Protein AF-A0A1Y0H2P8-F1 (afdb_monomer)

Nearest PDB structures (foldseek):
  7mdm-assembly1_A  TM=2.866E-01  e=1.663E+00  Homo sapiens
  2wxt-assembly1_A  TM=1.942E-01  e=2.656E+00  Clostridium perfringens

pLDDT: mean 70.15, std 19.11, range [34.19, 88.94]

Sequence (91 aa):
MMQRLGSIGPPIFIGIPGLGVRQRMAKRNLKVVRLIEPEMCLECRFAKTAEVELADGSMQRMIHCLRLDCDNWDYSSAEAAKSIIDEDQAA

Secondary structure (DSSP, 8-state):
--------PPP----PPPS----SS-----EEEEESSHHHHHS-TTEEEEEEE-TTS-EEEEEEE--TT---EEEEEEEE-SEEEEGGG--

Structure (mmCIF, N/CA/C/O backbone):
data_AF-A0A1Y0H2P8-F1
#
_entry.id   AF-A0A1Y0H2P8-F1
#
loop_
_atom_site.group_PD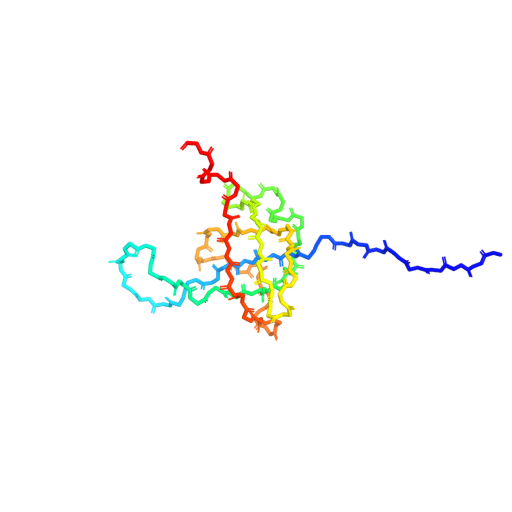B
_atom_site.id
_atom_site.type_symbol
_atom_site.label_atom_id
_atom_site.label_alt_id
_atom_site.label_comp_id
_atom_site.label_asym_id
_atom_site.label_entity_id
_atom_site.label_seq_id
_atom_site.pdbx_PDB_i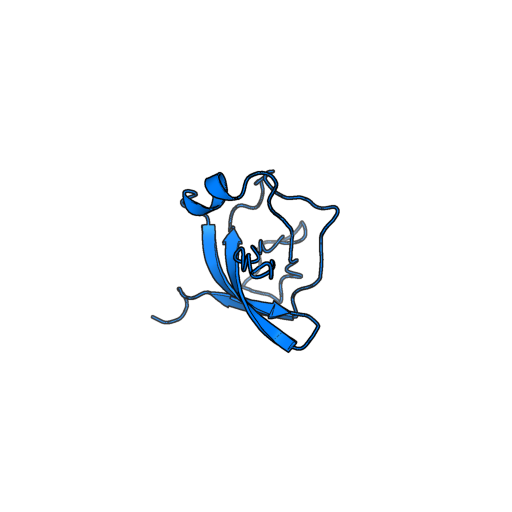ns_code
_atom_site.Cartn_x
_atom_site.Cartn_y
_atom_site.Cartn_z
_atom_site.occupancy
_atom_site.B_iso_or_equiv
_atom_site.auth_seq_id
_atom_site.auth_comp_id
_atom_site.auth_asym_id
_atom_site.auth_atom_id
_atom_site.pdbx_PDB_model_num
ATOM 1 N N . MET A 1 1 ? 6.154 -32.969 22.863 1.00 41.94 1 MET A N 1
ATOM 2 C CA . MET A 1 1 ? 6.027 -31.496 22.931 1.00 41.94 1 MET A CA 1
ATOM 3 C C . MET A 1 1 ? 5.538 -31.003 21.583 1.00 41.94 1 MET A C 1
ATOM 5 O O . MET A 1 1 ? 6.316 -30.943 20.645 1.00 41.94 1 MET 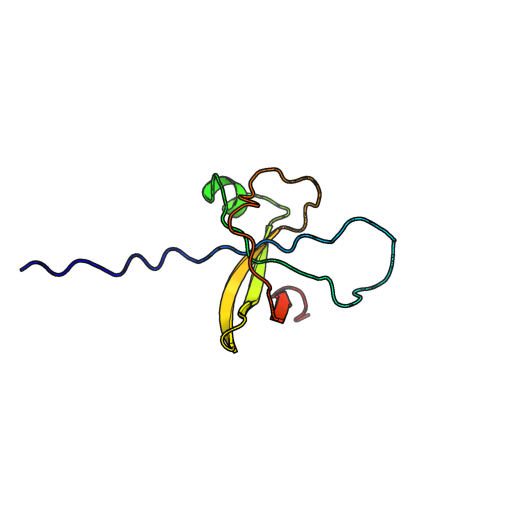A O 1
ATOM 9 N N . MET A 1 2 ? 4.238 -30.745 21.460 1.00 43.53 2 MET A N 1
ATOM 10 C CA . MET A 1 2 ? 3.622 -30.172 20.264 1.00 43.53 2 MET A CA 1
ATOM 11 C C . MET A 1 2 ? 2.771 -29.000 20.726 1.00 43.53 2 MET A C 1
ATOM 13 O O . MET A 1 2 ? 1.746 -29.227 21.353 1.00 43.53 2 MET A O 1
ATOM 17 N N . GLN A 1 3 ? 3.191 -27.776 20.413 1.00 42.50 3 GLN A N 1
ATOM 18 C CA . GLN A 1 3 ? 2.269 -26.668 20.190 1.00 42.50 3 GLN A CA 1
ATOM 19 C C . GLN A 1 3 ? 2.760 -25.901 18.965 1.00 42.50 3 GLN A C 1
ATOM 21 O O . GLN A 1 3 ? 3.840 -25.317 18.946 1.00 42.50 3 GLN A O 1
ATOM 26 N N . ARG A 1 4 ? 1.962 -26.039 17.907 1.00 51.53 4 ARG A N 1
ATOM 27 C CA . ARG A 1 4 ? 1.954 -25.213 16.706 1.00 51.53 4 ARG A CA 1
ATOM 28 C C . ARG A 1 4 ? 1.517 -23.787 17.071 1.00 51.53 4 ARG A C 1
ATOM 30 O O . ARG A 1 4 ? 0.894 -23.589 18.106 1.00 51.53 4 ARG A O 1
ATOM 37 N N . LEU A 1 5 ? 1.701 -22.899 16.095 1.00 46.75 5 LEU A N 1
ATOM 38 C CA . LEU A 1 5 ? 1.043 -21.603 15.886 1.00 46.75 5 LEU A CA 1
ATOM 39 C C . LEU A 1 5 ? 1.790 -20.367 16.389 1.00 46.75 5 LEU A C 1
ATOM 41 O O . LEU A 1 5 ? 1.759 -19.997 17.554 1.00 46.75 5 LEU A O 1
ATOM 45 N N . GLY A 1 6 ? 2.382 -19.693 15.407 1.00 36.91 6 GLY A N 1
ATOM 46 C CA . GLY A 1 6 ? 2.873 -18.329 15.495 1.00 36.91 6 GLY A CA 1
ATOM 47 C C . GLY A 1 6 ? 3.544 -17.880 14.200 1.00 36.91 6 GLY A C 1
ATOM 48 O O . GLY A 1 6 ? 4.522 -17.147 14.259 1.00 36.91 6 GLY A O 1
ATOM 49 N N . SER A 1 7 ? 3.078 -18.341 13.029 1.00 39.03 7 SER A N 1
ATOM 50 C CA . SER A 1 7 ? 3.457 -17.718 11.756 1.00 39.03 7 SER A CA 1
ATOM 51 C C . SER A 1 7 ? 2.795 -16.345 11.700 1.00 39.03 7 SER A C 1
ATOM 53 O O . SER A 1 7 ? 1.736 -16.179 11.102 1.00 39.03 7 SER A O 1
ATOM 55 N N . ILE A 1 8 ? 3.413 -15.368 12.359 1.00 43.72 8 ILE A N 1
ATOM 56 C CA . ILE A 1 8 ? 3.188 -13.947 12.109 1.00 43.72 8 ILE A CA 1
ATOM 57 C C . ILE A 1 8 ? 3.861 -13.678 10.760 1.00 43.72 8 ILE A C 1
ATOM 59 O O . ILE A 1 8 ? 4.973 -13.166 10.681 1.00 43.72 8 ILE A O 1
ATOM 63 N N . GLY A 1 9 ? 3.232 -14.145 9.680 1.00 41.81 9 GLY A N 1
ATOM 64 C CA . GLY A 1 9 ? 3.503 -13.569 8.372 1.00 41.81 9 GLY A CA 1
ATOM 65 C C . GLY A 1 9 ? 3.076 -12.105 8.457 1.00 41.81 9 GLY A C 1
ATOM 66 O O . GLY A 1 9 ? 2.003 -11.845 9.014 1.00 41.81 9 GLY A O 1
ATOM 67 N N . PRO A 1 10 ? 3.896 -11.147 7.997 1.00 38.88 10 PRO A N 1
ATOM 68 C CA . PRO A 1 10 ? 3.485 -9.753 8.008 1.00 38.88 10 PRO A CA 1
ATOM 69 C C . PRO A 1 10 ? 2.203 -9.680 7.180 1.00 38.88 10 PRO A C 1
ATOM 71 O O . PRO A 1 10 ? 2.189 -10.197 6.064 1.00 38.88 10 PRO A O 1
ATOM 74 N N . PRO A 1 11 ? 1.099 -9.132 7.694 1.00 47.34 11 PRO A N 1
ATOM 75 C CA . PRO A 1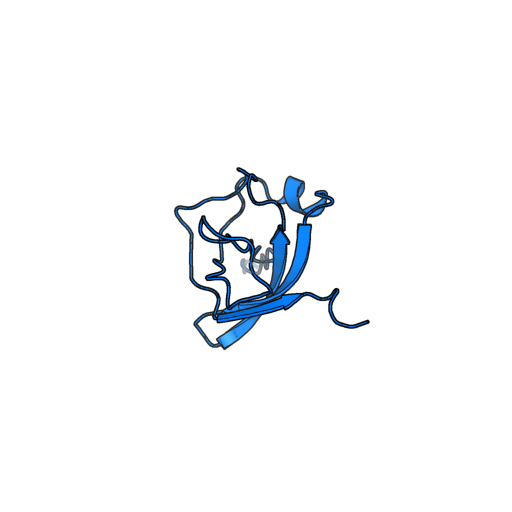 11 ? -0.046 -8.914 6.843 1.00 47.34 11 PRO A CA 1
ATOM 76 C C . PRO A 1 11 ? 0.302 -7.736 5.945 1.00 47.34 11 PRO A C 1
ATOM 78 O O . PRO A 1 11 ? 0.906 -6.743 6.345 1.00 47.34 11 PRO A O 1
ATOM 81 N N . ILE A 1 12 ? 0.027 -7.931 4.671 1.00 54.44 12 ILE A N 1
ATOM 82 C CA . ILE A 1 12 ? 0.561 -7.113 3.598 1.00 54.44 12 ILE A CA 1
ATOM 83 C C . ILE A 1 12 ? -0.601 -6.284 3.050 1.00 54.44 12 ILE A C 1
ATOM 85 O O . ILE A 1 12 ? -1.687 -6.823 2.885 1.00 54.44 12 ILE A O 1
ATOM 89 N N . PHE A 1 13 ? -0.416 -4.976 2.847 1.00 55.34 13 PHE A N 1
ATOM 90 C CA . PHE A 1 13 ? -1.494 -4.018 2.563 1.00 55.34 13 PHE A CA 1
ATOM 91 C C . PHE A 1 13 ? -1.197 -3.205 1.323 1.00 55.34 13 PHE A C 1
ATOM 93 O O . PHE A 1 13 ? -0.253 -2.441 1.364 1.00 55.34 13 PHE A O 1
ATOM 100 N N . ILE A 1 14 ? -2.048 -3.197 0.298 1.00 58.38 14 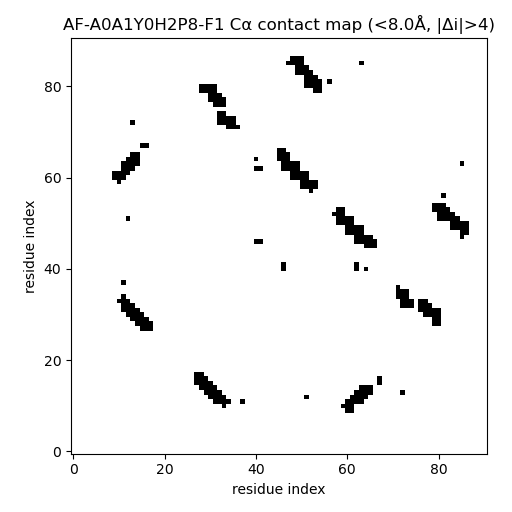ILE A N 1
ATOM 101 C CA . ILE A 1 14 ? -1.879 -2.277 -0.834 1.00 58.38 14 ILE A CA 1
ATOM 102 C C . ILE A 1 14 ? -3.104 -1.390 -1.036 1.00 58.38 14 ILE A C 1
ATOM 104 O O . ILE A 1 14 ? -4.178 -1.853 -1.400 1.00 58.38 14 ILE A O 1
ATOM 108 N N . GLY A 1 15 ? -2.888 -0.080 -0.922 1.00 49.44 15 GLY A N 1
ATOM 109 C CA . GLY A 1 15 ? -3.876 0.949 -1.187 1.00 49.44 15 GLY A CA 1
ATOM 110 C C . GLY A 1 15 ? -4.285 1.046 -2.656 1.00 49.44 15 GLY A C 1
ATOM 111 O O . GLY A 1 15 ? -3.573 1.634 -3.460 1.00 49.44 15 GLY A O 1
ATOM 112 N N . ILE A 1 16 ? -5.476 0.553 -2.997 1.00 51.66 16 ILE A N 1
ATOM 113 C CA . ILE A 1 16 ? -6.107 0.774 -4.308 1.00 51.66 16 ILE A CA 1
ATOM 114 C C . ILE A 1 16 ? -6.678 2.205 -4.365 1.00 51.66 16 ILE A C 1
ATOM 1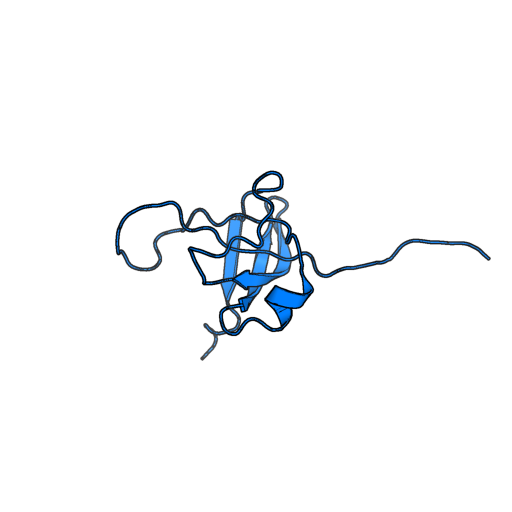16 O O . ILE A 1 16 ? -7.616 2.504 -3.622 1.00 51.66 16 ILE A O 1
ATOM 120 N N . PRO A 1 17 ? -6.217 3.111 -5.246 1.00 49.50 17 PRO A N 1
ATOM 121 C CA . PRO A 1 17 ? -6.976 4.314 -5.548 1.00 49.50 17 PRO A CA 1
ATOM 122 C C . PRO A 1 17 ? -8.101 3.966 -6.520 1.00 49.50 17 PRO A C 1
ATOM 124 O O . PRO A 1 17 ? -7.872 3.481 -7.626 1.00 49.50 17 PRO A O 1
ATOM 127 N N . GLY A 1 18 ? -9.335 4.233 -6.095 1.00 43.09 18 GLY A N 1
ATOM 128 C CA . GLY A 1 18 ? -10.497 4.180 -6.974 1.00 43.09 18 GLY A CA 1
ATOM 129 C C . GLY A 1 18 ? -10.279 5.051 -8.214 1.00 43.09 18 GLY A C 1
ATOM 130 O O . GLY A 1 18 ? -9.795 6.178 -8.114 1.00 43.09 18 GLY A O 1
ATOM 131 N N . LEU A 1 19 ? -10.610 4.495 -9.378 1.00 45.41 19 LEU A N 1
ATOM 132 C CA . LEU A 1 19 ? -10.484 5.131 -10.684 1.00 45.41 19 LEU A CA 1
ATOM 133 C C . LEU A 1 19 ? -11.098 6.542 -10.705 1.00 45.41 19 LEU A C 1
ATOM 135 O O . LEU A 1 19 ? -12.304 6.699 -10.535 1.00 45.41 19 LEU A O 1
ATOM 139 N N . GLY A 1 20 ? -10.270 7.544 -11.016 1.00 40.91 20 GLY A N 1
ATOM 140 C CA . GLY A 1 20 ? -10.718 8.844 -11.517 1.00 40.91 20 GLY A CA 1
ATOM 141 C C . GLY A 1 20 ? -10.233 10.067 -10.733 1.00 40.91 20 GLY A C 1
ATOM 142 O O . GLY A 1 20 ? -10.590 10.271 -9.582 1.00 40.91 20 GLY A O 1
ATOM 143 N N . VAL A 1 21 ? -9.553 10.962 -11.461 1.00 36.19 21 VAL A N 1
ATOM 144 C CA . VAL A 1 21 ? -9.283 12.385 -11.160 1.00 36.19 21 VAL A CA 1
ATOM 145 C C . VAL A 1 21 ? -8.005 12.708 -10.357 1.00 36.19 21 VAL A C 1
ATOM 147 O O . VAL A 1 21 ? -7.829 12.382 -9.189 1.00 36.19 21 VAL A O 1
ATOM 150 N N . ARG A 1 22 ? -7.116 13.463 -11.023 1.00 46.09 22 ARG A N 1
ATOM 151 C CA . ARG A 1 22 ? -5.935 14.157 -10.482 1.00 46.09 22 ARG A CA 1
ATOM 152 C C . ARG A 1 22 ? -6.333 15.159 -9.384 1.00 46.09 22 ARG A C 1
ATOM 154 O O . ARG A 1 22 ? -6.646 16.294 -9.728 1.00 46.09 22 ARG A O 1
ATOM 161 N N . GLN A 1 23 ? -6.278 14.806 -8.097 1.00 37.34 23 GLN A N 1
ATOM 162 C CA . GLN A 1 23 ? -6.332 15.777 -6.986 1.00 37.34 23 GLN A CA 1
ATOM 163 C C . GLN A 1 23 ? -5.479 15.329 -5.781 1.00 37.34 23 GLN A C 1
ATOM 165 O O . GLN A 1 23 ? -5.317 14.139 -5.512 1.00 37.34 23 GLN A O 1
ATOM 170 N N . ARG A 1 24 ? -4.893 16.317 -5.088 1.00 38.97 24 ARG A N 1
ATOM 171 C CA . ARG A 1 24 ? -4.117 16.214 -3.835 1.00 38.97 24 ARG A CA 1
ATOM 172 C C . ARG A 1 24 ? -4.776 15.246 -2.847 1.00 38.97 24 ARG A C 1
ATOM 174 O O . ARG A 1 24 ? -5.971 15.396 -2.655 1.00 38.97 24 ARG A O 1
ATOM 181 N N . MET A 1 25 ? -3.994 14.332 -2.244 1.00 40.88 25 MET A N 1
ATOM 182 C CA . MET A 1 25 ? -4.282 13.427 -1.099 1.00 40.88 25 MET A CA 1
ATOM 183 C C . MET A 1 25 ? -5.669 13.601 -0.430 1.00 40.88 25 MET A C 1
ATOM 185 O O . MET A 1 25 ? -5.781 13.972 0.735 1.00 40.88 25 MET A O 1
ATOM 189 N N . ALA A 1 26 ? -6.746 13.346 -1.168 1.00 37.09 26 ALA A N 1
ATOM 190 C CA . ALA A 1 26 ? -8.111 13.406 -0.680 1.00 37.09 26 ALA A CA 1
ATOM 191 C C . ALA A 1 26 ? -8.474 11.976 -0.312 1.00 37.09 26 ALA A C 1
ATOM 193 O O . ALA A 1 26 ? -8.584 11.155 -1.219 1.00 37.09 26 ALA A O 1
ATOM 194 N N . LYS A 1 27 ? -8.542 11.689 0.999 1.00 47.41 27 LYS A N 1
ATOM 195 C CA . LYS A 1 27 ? -9.076 10.465 1.638 1.00 47.41 27 LYS A CA 1
ATOM 196 C C . LYS A 1 27 ? -9.299 9.320 0.643 1.00 47.41 27 LYS A C 1
ATOM 198 O O . LYS A 1 27 ? -10.428 9.045 0.241 1.00 47.41 27 LYS A O 1
ATOM 203 N N . ARG A 1 28 ? -8.208 8.717 0.162 1.00 53.66 28 ARG A N 1
ATOM 204 C CA . ARG A 1 28 ? -8.306 7.615 -0.797 1.00 53.66 28 ARG A CA 1
ATOM 205 C C . ARG A 1 28 ? -8.990 6.469 -0.053 1.00 53.66 28 ARG A C 1
ATOM 207 O O . ARG A 1 28 ? -8.592 6.165 1.067 1.00 53.66 28 ARG A O 1
ATOM 214 N N . ASN A 1 29 ? -10.030 5.877 -0.642 1.00 60.47 29 ASN A N 1
ATOM 215 C CA . ASN A 1 29 ? -10.659 4.648 -0.147 1.00 60.47 29 ASN A CA 1
ATOM 216 C C . ASN A 1 29 ? -9.664 3.493 -0.307 1.00 60.47 29 ASN A C 1
ATOM 218 O O . ASN A 1 29 ? -9.757 2.704 -1.245 1.00 60.47 29 ASN A O 1
ATOM 222 N N . LEU A 1 30 ? -8.653 3.478 0.553 1.00 70.25 30 LEU A N 1
ATOM 223 C CA . LEU A 1 30 ? -7.562 2.526 0.522 1.00 70.25 30 LEU A CA 1
ATOM 224 C C . LEU A 1 30 ? -8.080 1.200 1.082 1.00 70.25 30 LEU A C 1
ATOM 226 O O . LEU A 1 30 ? -8.849 1.170 2.047 1.00 70.25 30 LEU A O 1
ATOM 230 N N . LYS A 1 31 ? -7.690 0.103 0.440 1.00 79.50 31 LYS A N 1
ATOM 231 C CA . LYS A 1 31 ? -8.154 -1.238 0.787 1.00 79.50 31 LYS A CA 1
ATOM 232 C C . LYS A 1 31 ? -6.989 -2.104 1.229 1.00 79.50 31 LYS A C 1
ATOM 234 O O . LYS A 1 31 ? -5.909 -1.985 0.674 1.00 79.50 31 LYS A O 1
ATOM 239 N N . VAL A 1 32 ? -7.220 -2.973 2.201 1.00 84.62 32 VAL A N 1
ATOM 240 C CA . VAL A 1 32 ? -6.306 -4.048 2.587 1.00 84.62 32 VAL A CA 1
ATOM 241 C C . VAL A 1 32 ? -6.581 -5.198 1.637 1.00 84.62 32 VAL A C 1
ATOM 243 O O . VAL A 1 32 ? -7.726 -5.615 1.513 1.00 84.62 32 VAL A O 1
ATOM 246 N N . VAL A 1 33 ? -5.565 -5.697 0.944 1.00 86.19 33 VAL A N 1
ATOM 247 C CA . VAL A 1 33 ? -5.685 -6.846 0.036 1.00 86.19 33 VAL A CA 1
ATOM 248 C C . VAL A 1 33 ? -4.538 -7.804 0.296 1.00 86.19 33 VAL A C 1
ATOM 250 O O . VAL A 1 33 ? -3.448 -7.374 0.666 1.00 86.19 33 VAL A O 1
ATOM 253 N N . ARG A 1 34 ? -4.763 -9.097 0.076 1.00 86.75 34 ARG A N 1
ATOM 254 C CA . ARG A 1 34 ? -3.694 -10.094 0.095 1.00 86.75 34 ARG A CA 1
ATOM 255 C C . ARG A 1 34 ? -2.904 -10.020 -1.206 1.00 86.75 34 ARG A C 1
ATOM 257 O O . ARG A 1 34 ? -3.437 -9.650 -2.252 1.00 86.75 34 ARG A O 1
ATOM 264 N N . LEU A 1 35 ? -1.630 -10.392 -1.129 1.00 84.69 35 LEU A N 1
ATOM 265 C CA . LEU A 1 35 ? -0.791 -10.565 -2.310 1.00 84.69 35 LEU A CA 1
ATOM 266 C C . LEU A 1 35 ? -0.907 -11.986 -2.836 1.00 84.69 35 LEU A C 1
ATOM 268 O O . LEU A 1 35 ? -1.009 -12.924 -2.044 1.00 84.69 35 LEU A O 1
ATOM 272 N N . ILE A 1 36 ? -0.836 -12.125 -4.156 1.00 88.62 36 ILE A N 1
ATOM 273 C CA . ILE A 1 36 ? -0.746 -13.434 -4.808 1.00 88.62 36 ILE A CA 1
ATOM 274 C C . ILE A 1 36 ? 0.664 -13.998 -4.568 1.00 88.62 36 ILE A C 1
ATOM 276 O O . ILE A 1 36 ? 0.809 -15.100 -4.047 1.00 88.62 36 ILE A O 1
ATOM 280 N N . GLU A 1 37 ? 1.693 -13.189 -4.842 1.00 87.81 37 GLU A N 1
ATOM 281 C CA . GLU A 1 37 ? 3.111 -13.521 -4.666 1.00 87.81 37 GLU A CA 1
ATOM 282 C C . GLU A 1 37 ? 3.809 -12.446 -3.805 1.00 87.81 37 GLU A C 1
ATOM 284 O O . GLU A 1 37 ? 4.218 -11.393 -4.306 1.00 87.81 37 GLU A O 1
ATOM 289 N N . PRO A 1 38 ? 3.926 -12.646 -2.480 1.00 84.06 38 PRO A N 1
ATOM 290 C CA . PRO A 1 38 ? 4.377 -11.601 -1.560 1.00 84.06 38 PRO A CA 1
ATOM 291 C C . PRO A 1 38 ? 5.850 -11.211 -1.727 1.00 84.06 38 PRO A C 1
ATOM 293 O O . PRO A 1 38 ? 6.213 -10.054 -1.513 1.00 84.06 38 PRO A O 1
ATOM 296 N N . GLU A 1 39 ? 6.687 -12.154 -2.153 1.00 86.69 39 GLU A N 1
ATOM 297 C CA . GLU A 1 39 ? 8.115 -11.946 -2.406 1.00 86.69 39 GLU A CA 1
ATOM 298 C C . GLU A 1 39 ? 8.382 -10.898 -3.493 1.00 86.69 39 GLU A C 1
ATOM 300 O O . GLU A 1 39 ? 9.251 -10.045 -3.321 1.00 86.69 39 GLU A O 1
ATOM 305 N N . MET A 1 40 ? 7.547 -10.840 -4.538 1.00 85.88 40 MET A N 1
ATOM 306 C CA . MET A 1 40 ? 7.682 -9.827 -5.589 1.00 85.88 40 MET A CA 1
ATOM 307 C C . MET A 1 40 ? 7.487 -8.403 -5.065 1.00 85.88 40 MET A C 1
ATOM 309 O O . MET A 1 40 ? 8.123 -7.466 -5.545 1.00 85.88 40 MET A O 1
ATOM 313 N N . CYS A 1 41 ? 6.589 -8.211 -4.096 1.00 87.44 41 CYS A N 1
ATOM 314 C CA . CYS A 1 41 ? 6.336 -6.888 -3.534 1.00 87.44 41 CYS A CA 1
ATOM 315 C C . CYS A 1 41 ? 7.412 -6.460 -2.536 1.00 87.44 41 CYS A C 1
ATOM 317 O O . CYS A 1 41 ? 7.633 -5.262 -2.406 1.00 87.44 41 CYS A O 1
ATOM 319 N N . LEU A 1 42 ? 8.105 -7.395 -1.880 1.00 84.88 42 LEU A N 1
ATOM 320 C CA . LEU A 1 42 ? 9.238 -7.073 -1.005 1.00 84.88 42 LEU A CA 1
ATOM 321 C C . LEU A 1 42 ? 10.435 -6.514 -1.788 1.00 84.88 42 LEU A C 1
ATOM 323 O O . LEU A 1 42 ? 11.158 -5.664 -1.276 1.00 84.88 42 LEU A O 1
ATOM 327 N N . GLU A 1 43 ? 10.614 -6.950 -3.036 1.00 86.75 43 GLU A N 1
ATOM 328 C CA . GLU A 1 43 ? 11.687 -6.483 -3.927 1.00 86.75 43 GLU A CA 1
ATOM 329 C C . GLU A 1 43 ? 11.234 -5.362 -4.886 1.00 86.75 43 GLU A C 1
ATOM 331 O O . GLU A 1 43 ? 12.022 -4.812 -5.661 1.00 86.75 43 GLU A O 1
ATOM 336 N N . CYS A 1 44 ? 9.952 -4.988 -4.854 1.00 85.88 44 CYS A N 1
ATOM 337 C CA . CYS A 1 44 ? 9.387 -4.003 -5.767 1.00 85.88 44 CYS A CA 1
ATOM 338 C C . CYS A 1 44 ? 9.787 -2.577 -5.369 1.00 85.88 44 CYS A C 1
ATOM 340 O O . CYS A 1 44 ? 9.395 -2.073 -4.324 1.00 85.88 44 CYS A O 1
ATOM 342 N N . ARG A 1 45 ? 10.444 -1.839 -6.272 1.00 88.94 45 ARG A N 1
ATOM 343 C CA . ARG A 1 45 ? 10.823 -0.426 -6.042 1.00 88.94 45 ARG A CA 1
ATOM 344 C C . ARG A 1 45 ? 9.654 0.538 -5.772 1.00 88.94 45 ARG A C 1
ATOM 346 O O . ARG A 1 45 ? 9.880 1.677 -5.378 1.00 88.94 45 ARG A O 1
ATOM 353 N N . PHE A 1 46 ? 8.425 0.129 -6.089 1.00 87.56 46 PHE A N 1
ATOM 354 C CA . PHE A 1 46 ? 7.205 0.919 -5.878 1.00 87.56 46 PHE A CA 1
ATOM 355 C C . PHE A 1 46 ? 6.465 0.537 -4.594 1.00 87.56 46 PHE A C 1
ATOM 357 O O . PHE A 1 46 ? 5.470 1.178 -4.249 1.00 87.56 46 PHE A O 1
ATOM 364 N N . ALA A 1 47 ? 6.913 -0.524 -3.928 1.00 87.44 47 ALA A N 1
ATOM 365 C CA . ALA A 1 47 ? 6.410 -0.939 -2.640 1.00 87.44 47 ALA A CA 1
ATOM 366 C C 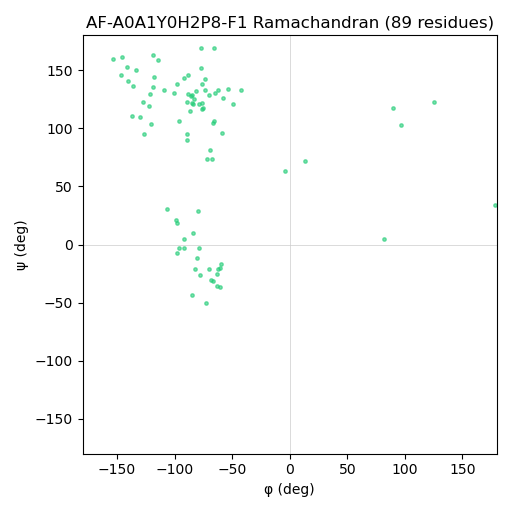. ALA A 1 47 ? 7.138 -0.164 -1.540 1.00 87.44 47 ALA A C 1
ATOM 368 O O . ALA A 1 47 ? 8.366 -0.089 -1.512 1.00 87.44 47 ALA A O 1
ATOM 369 N N . LYS A 1 48 ? 6.358 0.436 -0.646 1.00 87.38 48 LYS A N 1
ATOM 370 C CA . LYS A 1 48 ? 6.831 1.085 0.573 1.00 87.38 48 LYS A CA 1
ATOM 371 C C . LYS A 1 48 ? 6.224 0.390 1.777 1.00 87.38 48 LYS A C 1
ATOM 373 O O . LYS A 1 48 ? 5.226 -0.313 1.658 1.00 87.38 48 LYS A O 1
ATOM 378 N N . THR A 1 49 ? 6.805 0.618 2.940 1.00 87.31 49 THR A N 1
ATOM 379 C CA . THR A 1 49 ? 6.224 0.161 4.196 1.00 87.31 49 THR A CA 1
ATOM 380 C C . THR A 1 49 ? 5.450 1.306 4.847 1.00 87.31 49 THR A C 1
ATOM 382 O O . THR A 1 49 ? 5.880 2.461 4.808 1.00 87.31 49 THR A O 1
ATOM 385 N N . ALA A 1 50 ? 4.279 0.990 5.391 1.00 86.88 50 ALA A N 1
ATOM 386 C CA . ALA A 1 50 ? 3.388 1.944 6.037 1.00 86.88 50 ALA A CA 1
ATOM 387 C C . ALA A 1 50 ? 2.729 1.319 7.271 1.00 86.88 50 ALA A C 1
ATOM 389 O O . ALA A 1 50 ? 2.542 0.101 7.335 1.00 86.88 50 ALA A O 1
ATOM 390 N N . GLU A 1 51 ? 2.358 2.152 8.238 1.00 87.62 51 GLU A N 1
ATOM 391 C CA . GLU A 1 51 ? 1.482 1.758 9.340 1.00 87.62 51 GLU A CA 1
ATOM 392 C C . GLU A 1 51 ? 0.025 1.980 8.937 1.00 87.62 51 GLU A C 1
ATOM 394 O O . GLU A 1 51 ? -0.346 3.046 8.450 1.00 87.62 51 GLU A O 1
ATOM 399 N N . VAL A 1 52 ? -0.808 0.964 9.121 1.00 84.50 52 VAL A N 1
ATOM 400 C CA . VAL A 1 52 ? -2.205 0.952 8.694 1.00 84.50 52 VAL A CA 1
ATOM 401 C C . VAL A 1 52 ? -3.087 0.719 9.905 1.00 84.50 52 VAL A C 1
ATOM 403 O O . VAL A 1 52 ? -2.876 -0.234 10.655 1.00 84.50 52 VAL A O 1
ATOM 406 N N . GLU A 1 53 ? -4.091 1.573 10.067 1.00 86.75 53 GLU A N 1
ATOM 407 C CA . GLU A 1 53 ? -5.165 1.362 11.030 1.00 86.75 53 GLU A CA 1
ATOM 408 C C . GLU A 1 53 ? -6.262 0.519 10.374 1.00 86.75 53 GLU A C 1
ATOM 410 O O . GLU A 1 53 ? -6.914 0.941 9.406 1.00 86.75 53 GLU A O 1
ATOM 415 N N . LEU A 1 54 ? -6.459 -0.683 10.902 1.00 84.19 54 LEU A N 1
ATOM 416 C CA . LEU A 1 54 ? -7.508 -1.602 10.484 1.00 84.19 54 LEU A CA 1
ATOM 417 C C . LEU A 1 54 ? -8.872 -1.170 11.052 1.00 84.19 54 LEU A C 1
ATOM 419 O O . LEU A 1 54 ? -8.983 -0.285 11.904 1.00 84.19 54 LEU A O 1
ATOM 423 N N . ALA A 1 55 ? -9.950 -1.785 10.561 1.00 80.94 55 ALA A N 1
ATOM 424 C CA . ALA A 1 55 ? -11.313 -1.450 10.984 1.00 80.94 55 ALA A CA 1
ATOM 425 C C . ALA A 1 55 ? -11.576 -1.728 12.478 1.00 80.94 55 ALA A C 1
ATOM 427 O O . ALA A 1 55 ? -12.433 -1.083 13.082 1.00 80.94 55 ALA A O 1
ATOM 428 N N . ASP A 1 56 ? -10.828 -2.656 13.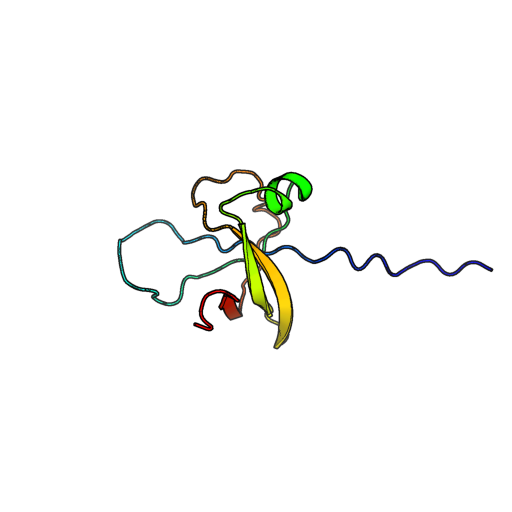075 1.00 80.88 56 ASP A N 1
ATOM 429 C CA . ASP A 1 56 ? -10.860 -2.972 14.506 1.00 80.88 56 ASP A CA 1
ATOM 430 C C . ASP A 1 56 ? -10.077 -1.963 15.373 1.00 80.88 56 ASP A C 1
ATOM 432 O O . ASP A 1 56 ? -10.104 -2.054 16.599 1.00 80.88 56 ASP A O 1
ATOM 436 N N . GLY A 1 57 ? -9.415 -0.980 14.750 1.00 84.38 57 GLY A N 1
ATOM 437 C CA . GLY A 1 57 ? -8.576 0.015 15.417 1.00 84.38 57 GLY A CA 1
ATOM 438 C C . GLY A 1 57 ? -7.163 -0.475 15.738 1.00 84.38 57 GLY A C 1
ATOM 439 O O . GLY A 1 57 ? -6.408 0.254 16.383 1.00 84.38 57 GLY A O 1
ATOM 440 N N . SER A 1 58 ? -6.789 -1.685 15.314 1.00 85.12 58 SER A N 1
ATOM 441 C CA . SER A 1 58 ? -5.413 -2.157 15.436 1.00 85.12 58 SER A CA 1
ATOM 442 C C . SER A 1 58 ? -4.505 -1.459 14.419 1.00 85.12 58 SER A C 1
ATOM 444 O O . SER A 1 58 ? -4.903 -1.178 13.287 1.00 85.12 58 SER A O 1
ATOM 446 N N . MET A 1 59 ? -3.276 -1.157 14.846 1.00 86.75 59 MET A N 1
ATOM 447 C CA . MET A 1 59 ? -2.235 -0.569 14.002 1.00 86.75 59 MET A CA 1
ATOM 448 C C . MET A 1 59 ? -1.275 -1.660 13.552 1.00 86.75 59 MET A C 1
ATOM 450 O O . MET A 1 59 ? -0.768 -2.423 14.381 1.00 86.75 59 MET A O 1
ATOM 454 N N . GLN A 1 60 ? -0.996 -1.722 12.253 1.00 85.88 60 GLN A N 1
ATOM 455 C CA . GLN A 1 60 ? -0.140 -2.759 11.702 1.00 85.88 60 GLN A CA 1
ATOM 456 C C . GLN A 1 60 ? 0.793 -2.252 10.611 1.00 85.88 60 GLN A C 1
ATOM 458 O O . GLN A 1 60 ? 0.409 -1.450 9.768 1.00 85.88 60 GLN A O 1
ATOM 463 N N . ARG A 1 61 ? 2.031 -2.756 10.609 1.00 85.62 61 ARG A N 1
ATOM 464 C CA . ARG A 1 61 ? 3.035 -2.432 9.594 1.00 85.62 61 ARG A CA 1
ATOM 465 C C . ARG A 1 61 ? 2.875 -3.340 8.375 1.00 85.62 61 ARG A C 1
ATOM 467 O O . ARG A 1 61 ? 2.942 -4.561 8.511 1.00 85.62 61 ARG A O 1
ATOM 474 N N . MET A 1 62 ? 2.655 -2.745 7.206 1.00 87.38 62 MET A N 1
ATOM 475 C CA . MET A 1 62 ? 2.219 -3.442 5.992 1.00 87.38 62 MET A CA 1
ATOM 476 C C . MET A 1 62 ? 2.835 -2.808 4.718 1.00 87.38 62 MET A C 1
ATOM 478 O O . MET A 1 62 ? 3.314 -1.675 4.758 1.00 87.38 62 MET A O 1
ATOM 482 N N . ILE A 1 63 ? 2.852 -3.526 3.581 1.00 87.56 63 ILE A N 1
ATOM 483 C CA . ILE A 1 63 ? 3.523 -3.074 2.334 1.00 87.56 63 ILE A CA 1
ATOM 484 C C . ILE A 1 63 ? 2.618 -2.254 1.406 1.00 87.56 63 ILE A C 1
ATOM 486 O O . ILE A 1 63 ? 2.048 -2.805 0.468 1.00 87.56 63 ILE A O 1
ATOM 490 N N . HIS A 1 64 ? 2.578 -0.938 1.560 1.00 86.62 64 HIS A N 1
ATOM 491 C CA . HIS A 1 64 ? 1.885 -0.034 0.647 1.00 86.62 64 HIS A CA 1
ATOM 492 C C . HIS A 1 64 ? 2.512 0.000 -0.761 1.00 86.62 64 HIS A C 1
ATOM 494 O O . HIS A 1 64 ? 3.553 0.612 -0.999 1.00 86.62 64 HIS A O 1
ATOM 500 N N . CYS A 1 65 ? 1.847 -0.613 -1.741 1.00 86.50 65 CYS A N 1
ATOM 501 C CA . CYS A 1 65 ? 2.235 -0.488 -3.147 1.00 86.50 65 CYS A CA 1
ATOM 502 C C . CYS A 1 65 ? 1.607 0.753 -3.779 1.00 86.50 65 CYS A C 1
ATOM 504 O O . CYS A 1 65 ? 0.397 0.959 -3.739 1.00 86.50 65 CYS A O 1
ATOM 506 N N . LEU A 1 66 ? 2.458 1.559 -4.407 1.00 83.38 66 LEU A N 1
ATOM 507 C CA . LEU A 1 66 ? 2.079 2.815 -5.053 1.00 83.38 66 LEU A CA 1
ATOM 508 C C . LEU A 1 66 ? 1.742 2.645 -6.541 1.00 83.38 66 LEU A C 1
ATOM 510 O O . LEU A 1 66 ? 1.388 3.615 -7.216 1.00 83.38 66 LEU A O 1
ATOM 514 N N . ARG A 1 67 ? 1.895 1.431 -7.077 1.00 84.38 67 ARG A N 1
ATOM 515 C CA . ARG A 1 67 ? 1.647 1.119 -8.483 1.00 84.38 67 ARG A CA 1
ATOM 516 C C . ARG A 1 67 ? 0.160 0.844 -8.694 1.00 84.38 67 ARG A C 1
ATOM 518 O O . ARG A 1 67 ? -0.381 -0.059 -8.076 1.00 84.38 67 ARG A O 1
ATOM 525 N N . LEU A 1 68 ? -0.493 1.612 -9.564 1.00 79.12 68 LEU A N 1
ATOM 526 C CA . LEU A 1 68 ? -1.951 1.537 -9.750 1.00 79.12 68 LEU A CA 1
ATOM 527 C C . LEU A 1 68 ? -2.384 0.398 -10.680 1.00 79.12 68 LEU A C 1
ATOM 529 O O . LEU A 1 68 ? -3.533 -0.022 -10.639 1.00 79.12 68 LEU A O 1
ATOM 533 N N . ASP A 1 69 ? -1.457 -0.062 -11.513 1.00 79.88 69 ASP A N 1
ATOM 534 C CA . ASP A 1 69 ? -1.580 -1.127 -12.509 1.00 79.88 69 ASP A CA 1
ATOM 535 C C . ASP A 1 69 ? -0.848 -2.407 -12.060 1.00 79.88 69 ASP A C 1
ATOM 537 O O . ASP A 1 69 ? -0.260 -3.110 -12.876 1.00 79.88 69 ASP A O 1
ATOM 541 N N . CYS A 1 70 ? -0.761 -2.666 -10.752 1.00 84.06 70 CYS A N 1
ATOM 542 C CA . CYS A 1 70 ? -0.138 -3.887 -10.251 1.00 84.06 70 CYS A CA 1
ATOM 543 C C . CYS A 1 70 ? -1.190 -4.992 -10.132 1.00 84.06 70 CYS A C 1
ATOM 545 O O . CYS A 1 70 ? -2.157 -4.848 -9.397 1.00 84.06 70 CYS A O 1
ATOM 547 N N . ASP A 1 71 ? -0.958 -6.110 -10.815 1.00 86.69 71 ASP A N 1
ATOM 548 C CA . ASP A 1 71 ? -1.888 -7.246 -10.832 1.00 86.69 71 ASP A CA 1
ATOM 549 C C . ASP A 1 71 ? -1.593 -8.292 -9.742 1.00 86.69 71 ASP A C 1
ATOM 551 O O . ASP A 1 71 ? -2.238 -9.334 -9.683 1.00 86.69 71 ASP A O 1
ATOM 555 N N . ASN A 1 72 ? -0.630 -8.035 -8.849 1.00 86.25 72 ASN A N 1
ATOM 556 C CA . ASN A 1 72 ? -0.231 -8.969 -7.787 1.00 86.25 72 ASN A CA 1
ATOM 557 C C . ASN A 1 72 ? -1.184 -8.948 -6.570 1.00 86.25 72 ASN A C 1
ATOM 559 O O . ASN A 1 72 ? -0.763 -9.145 -5.427 1.00 86.25 72 ASN A O 1
ATOM 563 N N . TRP A 1 73 ? -2.456 -8.622 -6.783 1.00 85.62 73 TRP A N 1
ATOM 564 C CA . TRP A 1 73 ? -3.432 -8.381 -5.722 1.00 85.62 73 TRP A CA 1
ATOM 565 C C . TRP A 1 73 ? -4.583 -9.371 -5.819 1.00 85.62 73 TRP A C 1
ATOM 567 O O . TRP A 1 73 ? -5.160 -9.571 -6.886 1.00 85.62 73 TRP A O 1
ATOM 577 N N . ASP A 1 74 ? -4.986 -9.917 -4.679 1.00 84.69 74 ASP A N 1
ATOM 578 C CA . ASP A 1 74 ? -6.229 -10.666 -4.569 1.00 84.69 74 ASP A CA 1
ATOM 579 C C . ASP A 1 74 ? -7.385 -9.719 -4.207 1.00 84.69 74 ASP A C 1
ATOM 581 O O . ASP A 1 74 ? -7.642 -9.409 -3.041 1.00 84.69 74 ASP A O 1
ATOM 585 N N . TYR A 1 75 ? -8.114 -9.247 -5.221 1.00 79.75 75 TYR A N 1
ATOM 586 C CA . TYR A 1 75 ? -9.279 -8.374 -5.025 1.00 79.75 75 TYR A CA 1
ATOM 587 C C . TYR A 1 75 ? -10.415 -9.036 -4.238 1.00 79.75 75 TYR A C 1
ATOM 589 O O . TYR A 1 75 ? -11.254 -8.325 -3.678 1.00 79.75 75 TYR A O 1
ATOM 597 N N . SER A 1 76 ? -10.467 -10.371 -4.191 1.00 84.25 76 SER A N 1
ATOM 598 C CA . SER A 1 76 ? -11.512 -11.085 -3.453 1.00 84.25 76 SER A CA 1
ATOM 599 C C . SER A 1 76 ? -11.359 -10.933 -1.937 1.00 84.25 76 SER A C 1
ATOM 601 O O . SER A 1 76 ? -12.339 -11.056 -1.205 1.00 84.25 76 SER A O 1
ATOM 603 N N . SER A 1 77 ? -10.157 -10.585 -1.471 1.00 81.12 77 SER A N 1
ATOM 604 C CA . SER A 1 77 ? -9.833 -10.396 -0.059 1.00 81.12 77 SER A CA 1
ATOM 605 C C . SER A 1 77 ? -9.860 -8.925 0.380 1.00 81.12 77 SER A C 1
ATOM 607 O O . SER A 1 77 ? -9.196 -8.577 1.354 1.00 81.12 77 SER A O 1
ATOM 609 N N . ALA A 1 78 ? -10.508 -8.036 -0.378 1.00 82.88 78 ALA A N 1
ATOM 610 C CA . ALA A 1 78 ? -10.397 -6.600 -0.153 1.00 82.88 78 ALA A CA 1
ATOM 611 C C . ALA A 1 78 ? -11.201 -6.119 1.070 1.00 82.88 78 ALA A C 1
ATOM 613 O O . ALA A 1 78 ? -12.432 -6.151 1.063 1.00 82.88 78 ALA A O 1
ATOM 614 N N . GLU A 1 79 ? -10.509 -5.581 2.071 1.00 82.38 79 GLU A N 1
ATOM 615 C CA . GLU A 1 79 ? -11.088 -4.997 3.288 1.00 82.38 79 GLU A CA 1
ATOM 616 C C . GLU A 1 79 ? -10.823 -3.486 3.351 1.00 82.38 79 GLU A C 1
ATOM 618 O O . GLU A 1 79 ? -9.929 -2.972 2.683 1.00 82.38 79 GLU A O 1
ATOM 623 N N . ALA A 1 80 ? -11.611 -2.728 4.114 1.00 79.62 80 ALA A N 1
ATOM 624 C CA . ALA A 1 80 ? -11.409 -1.282 4.235 1.00 79.62 80 ALA A CA 1
ATOM 625 C C . ALA A 1 80 ? -10.300 -0.960 5.251 1.00 79.62 80 ALA A C 1
ATOM 627 O O . ALA A 1 80 ? -10.336 -1.460 6.374 1.00 79.62 80 ALA A O 1
ATOM 628 N N . ALA A 1 81 ? -9.362 -0.081 4.885 1.00 78.88 81 ALA A N 1
ATOM 629 C CA . ALA A 1 81 ? -8.464 0.548 5.853 1.00 78.88 81 ALA A CA 1
ATOM 630 C C . ALA A 1 81 ? -9.047 1.870 6.352 1.00 78.88 81 ALA A C 1
ATOM 632 O O . ALA A 1 81 ? -9.658 2.629 5.593 1.00 78.88 81 ALA A O 1
ATOM 633 N N . LYS A 1 82 ? -8.833 2.152 7.637 1.00 81.06 82 LYS A N 1
ATOM 634 C CA . LYS A 1 82 ? -9.315 3.371 8.284 1.00 81.06 82 LYS A CA 1
ATOM 635 C C . LYS A 1 82 ? -8.344 4.532 8.087 1.00 81.06 82 LYS A C 1
ATOM 637 O O . LYS A 1 82 ? -8.776 5.640 7.764 1.00 81.06 82 LYS A O 1
ATOM 642 N N . SER A 1 83 ? -7.045 4.283 8.240 1.00 80.44 83 SER A N 1
ATOM 643 C CA . SER A 1 83 ? -5.994 5.274 8.001 1.00 80.44 83 SER A CA 1
ATOM 644 C C . SER A 1 83 ? -4.667 4.608 7.614 1.00 80.44 83 SER A C 1
ATOM 646 O O . SER A 1 83 ? -4.481 3.413 7.837 1.00 80.44 83 SER A O 1
ATOM 648 N N . ILE A 1 84 ? -3.774 5.371 6.975 1.00 79.38 84 ILE A N 1
ATOM 649 C CA . ILE A 1 84 ? -2.421 4.937 6.597 1.00 79.38 84 ILE A CA 1
ATOM 650 C C . ILE A 1 84 ? -1.438 6.048 6.936 1.00 79.38 84 ILE A C 1
ATOM 652 O O . ILE A 1 84 ? -1.691 7.215 6.628 1.00 79.38 84 ILE A O 1
ATOM 656 N N . ILE A 1 85 ? -0.309 5.661 7.514 1.00 83.38 85 ILE A N 1
ATOM 657 C CA . ILE A 1 85 ? 0.838 6.508 7.802 1.00 83.38 85 ILE A CA 1
ATOM 658 C C . ILE A 1 85 ? 2.030 5.917 7.046 1.00 83.38 85 ILE A C 1
ATOM 660 O O . ILE A 1 85 ? 2.575 4.881 7.423 1.00 83.38 85 ILE A O 1
ATOM 664 N N . ASP A 1 86 ? 2.411 6.554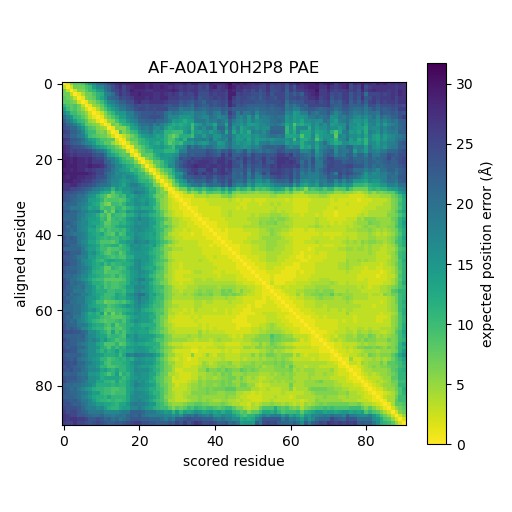 5.939 1.00 78.75 86 ASP A N 1
ATOM 665 C CA . ASP A 1 86 ? 3.618 6.184 5.199 1.00 78.75 86 ASP A CA 1
ATOM 666 C C . ASP A 1 86 ? 4.862 6.561 6.017 1.00 78.75 86 ASP A C 1
ATOM 668 O O . ASP A 1 86 ? 5.007 7.721 6.410 1.00 78.75 86 ASP A O 1
ATOM 672 N N . GLU A 1 87 ? 5.798 5.624 6.211 1.00 69.44 87 GLU A N 1
ATOM 673 C CA . GLU A 1 87 ? 7.036 5.883 6.976 1.00 69.44 87 GLU A CA 1
ATOM 674 C C . GLU A 1 87 ? 7.902 6.998 6.340 1.00 69.44 87 GLU A C 1
ATOM 676 O O . GLU A 1 87 ? 8.717 7.630 7.006 1.00 69.44 87 GLU A O 1
ATOM 681 N N . ASP A 1 88 ? 7.690 7.289 5.054 1.00 60.59 88 ASP A N 1
ATOM 682 C CA . ASP A 1 88 ? 8.419 8.291 4.264 1.00 60.59 88 ASP A CA 1
ATOM 683 C C . ASP A 1 88 ? 7.931 9.741 4.490 1.00 60.59 88 ASP A C 1
ATOM 685 O O . ASP A 1 88 ? 8.582 10.685 4.054 1.00 60.59 88 ASP A O 1
ATOM 689 N N . GLN A 1 89 ? 6.789 9.948 5.162 1.00 53.31 89 GLN A N 1
ATOM 690 C CA . GLN A 1 89 ? 6.240 11.282 5.478 1.00 53.31 89 GLN A CA 1
ATOM 691 C C . GLN A 1 89 ? 6.844 11.910 6.755 1.00 53.31 89 GLN A C 1
ATOM 693 O O . GLN A 1 89 ? 6.345 12.928 7.228 1.00 53.31 89 GLN A O 1
ATOM 698 N N . ALA A 1 90 ? 7.908 11.326 7.317 1.00 43.56 90 ALA A N 1
ATOM 699 C CA . ALA A 1 90 ? 8.544 11.768 8.563 1.00 43.56 90 ALA A CA 1
ATOM 700 C C . ALA A 1 90 ? 9.817 12.633 8.380 1.00 43.56 90 ALA A C 1
ATOM 702 O O . ALA A 1 90 ? 10.625 12.709 9.306 1.00 43.56 90 ALA A O 1
ATOM 703 N N . ALA A 1 91 ? 10.011 13.275 7.219 1.00 34.19 91 ALA A N 1
ATOM 704 C CA . ALA A 1 91 ? 11.175 14.128 6.926 1.00 34.19 91 ALA A CA 1
ATOM 705 C C . ALA A 1 91 ? 10.816 15.616 6.788 1.00 34.19 91 ALA A C 1
ATOM 707 O O . ALA A 1 91 ? 9.866 15.930 6.034 1.00 34.19 91 ALA A O 1
#

Solvent-accessible surface area (backbone atoms only — not comparable to full-atom values): 5740 Å² total; per-residue (Å²): 142,86,84,86,90,77,85,78,65,74,63,49,27,36,50,49,72,72,91,79,80,97,68,80,96,62,85,63,71,28,27,33,25,44,56,74,57,61,70,61,51,75,73,30,91,56,40,41,60,23,40,33,28,39,80,88,69,51,77,42,68,22,44,34,35,73,58,91,86,62,80,60,57,35,74,91,58,59,42,67,45,72,46,76,46,56,68,81,77,80,121

Radius of gyration: 14.26 Å; Cα contacts (8 Å, |Δi|>4): 149; chains: 1; bounding box: 23×48×35 Å

Foldseek 3Di:
DDDDDDPPPAQAFEFAADDDDDDDPDPGQGWGWHFQDVVCLVPDPQWFWKWFQFPVRDTGIHIYGPDNPDPRTDPVRIHTTPDIGTPVVPD

Mean predicted aligned error: 11.26 Å